Protein AF-B3VKU1-F1 (afdb_monomer_lite)

pLDDT: mean 82.91, std 19.27, range [29.39, 97.69]

Organism: Solanum lycopersicum (NCBI:txid4081)

Foldseek 3Di:
DAWDDWAQDPQDPWIKTKDADPPPPGGKIKIWDADSVDNVRIDIDIDDDGPDDDPDCPDPDDDDDDDDD

Sequence (69 aa):
WRKYGQKVVKGTQHPRSYYRCTYPGCNVRKQVERASTDPKAVITTYEGKHNHDIPTVSVRNRGTRNKYS

Secondary structure (DSSP, 8-state):
-EEEEEEPPTT-SSPEEEEE--STT---EEEEEE-SS-TT-EEEEEES--SS--------S--------

Structure (mmCIF, N/CA/C/O backbone):
data_AF-B3VKU1-F1
#
_entry.id   AF-B3VKU1-F1
#
loop_
_atom_site.group_PDB
_atom_site.id
_atom_site.type_symbol
_atom_site.label_atom_id
_atom_site.label_alt_id
_atom_site.label_comp_id
_atom_site.label_asym_id
_atom_site.label_entity_id
_atom_site.label_seq_id
_atom_site.pdbx_PDB_ins_code
_atom_site.Cartn_x
_atom_site.Cartn_y
_atom_site.Cartn_z
_atom_site.occupancy
_atom_site.B_iso_or_equiv
_atom_site.auth_seq_id
_atom_site.auth_comp_id
_atom_site.auth_asym_id
_atom_site.auth_atom_id
_atom_site.pdbx_PDB_model_num
ATOM 1 N N . TRP A 1 1 ? 7.531 -0.616 -2.139 1.00 94.19 1 TRP A N 1
ATOM 2 C CA . TRP A 1 1 ? 6.145 -0.102 -2.046 1.00 94.19 1 TRP A CA 1
ATOM 3 C C . TRP A 1 1 ? 6.180 1.396 -1.834 1.00 94.19 1 TRP A C 1
ATOM 5 O O . TRP A 1 1 ? 6.918 1.849 -0.971 1.00 94.19 1 TRP A O 1
ATOM 15 N N . ARG A 1 2 ? 5.390 2.160 -2.587 1.00 95.94 2 ARG A N 1
ATOM 16 C CA . ARG A 1 2 ? 5.227 3.609 -2.415 1.00 95.94 2 ARG A CA 1
ATOM 17 C C . ARG A 1 2 ? 3.761 3.908 -2.148 1.00 95.94 2 ARG A C 1
ATOM 19 O O . ARG A 1 2 ? 2.909 3.455 -2.910 1.00 95.94 2 ARG A O 1
ATOM 26 N N . LYS A 1 3 ? 3.475 4.644 -1.071 1.00 96.38 3 LYS A N 1
ATOM 27 C CA . LYS A 1 3 ? 2.118 5.115 -0.773 1.00 96.38 3 LYS A CA 1
ATOM 28 C C . LYS A 1 3 ? 1.719 6.143 -1.827 1.00 96.38 3 LYS A C 1
ATOM 30 O O . LYS A 1 3 ? 2.506 7.039 -2.122 1.00 96.38 3 LYS A O 1
ATOM 35 N N . TYR A 1 4 ? 0.535 5.989 -2.406 1.00 95.50 4 TYR A N 1
ATOM 36 C CA . TYR A 1 4 ? 0.003 6.935 -3.394 1.00 95.50 4 TYR A CA 1
ATOM 37 C C . TYR A 1 4 ? -1.354 7.511 -2.994 1.00 95.50 4 TYR A C 1
ATOM 39 O O . TYR A 1 4 ? -1.807 8.473 -3.599 1.00 95.50 4 TYR A O 1
ATOM 47 N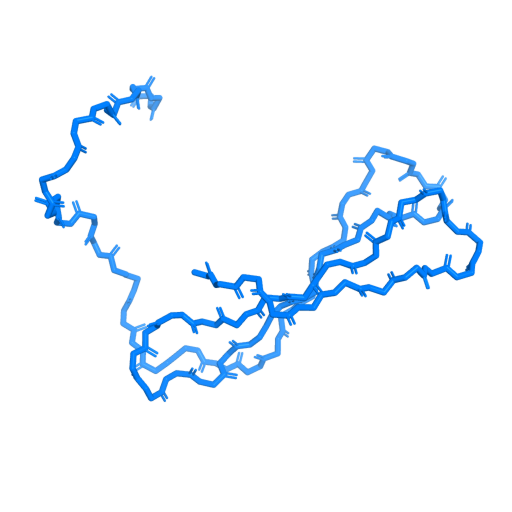 N . GLY A 1 5 ? -2.002 6.937 -1.980 1.00 96.06 5 GLY A N 1
ATOM 48 C CA . GLY A 1 5 ? -3.294 7.411 -1.521 1.00 96.06 5 GLY A CA 1
ATOM 49 C C . GLY A 1 5 ? -3.658 6.878 -0.147 1.00 96.06 5 GLY A C 1
ATOM 50 O O . GLY A 1 5 ? -3.067 5.923 0.370 1.00 96.06 5 GLY A O 1
ATOM 51 N N . GLN A 1 6 ? -4.657 7.518 0.437 1.00 96.31 6 GLN A N 1
ATOM 52 C CA . GLN A 1 6 ? -5.309 7.106 1.667 1.00 96.31 6 GLN A CA 1
ATOM 53 C C . GLN A 1 6 ? -6.787 7.477 1.563 1.00 96.31 6 GLN A C 1
ATOM 55 O O . GLN A 1 6 ? -7.113 8.553 1.069 1.00 96.31 6 GLN A O 1
ATOM 60 N N . LYS A 1 7 ? -7.675 6.594 2.022 1.00 94.06 7 LYS A N 1
ATOM 61 C CA . LYS A 1 7 ? -9.120 6.835 2.064 1.00 94.06 7 LYS A CA 1
ATOM 62 C C . LYS A 1 7 ? -9.645 6.530 3.460 1.00 94.06 7 LYS A C 1
ATOM 64 O O . LYS A 1 7 ? -9.364 5.465 4.002 1.00 94.06 7 LYS A O 1
ATOM 69 N N . VAL A 1 8 ? -10.418 7.452 4.026 1.00 91.44 8 VAL A N 1
ATOM 70 C CA . VAL A 1 8 ? -11.192 7.186 5.245 1.00 91.44 8 VAL A CA 1
ATOM 71 C C . VAL A 1 8 ? -12.310 6.208 4.890 1.00 91.44 8 VAL A C 1
ATOM 73 O O . VAL A 1 8 ? -13.036 6.421 3.916 1.00 91.44 8 VAL A O 1
ATOM 76 N N . VAL A 1 9 ? -12.418 5.115 5.639 1.00 85.94 9 VAL A N 1
ATOM 77 C CA . VAL A 1 9 ? -13.443 4.090 5.427 1.00 85.94 9 VAL A CA 1
ATOM 78 C C . VAL A 1 9 ? -14.565 4.332 6.431 1.00 85.94 9 VAL A C 1
ATOM 80 O O . VAL A 1 9 ? -14.319 4.547 7.615 1.00 85.94 9 VAL A O 1
ATOM 83 N N . LYS A 1 10 ? -15.813 4.359 5.951 1.00 82.56 10 LYS A N 1
ATOM 84 C CA . LYS A 1 10 ? -16.977 4.509 6.830 1.00 82.56 10 LYS A CA 1
ATOM 85 C C . LYS A 1 10 ? -17.067 3.279 7.736 1.00 82.56 10 LYS A C 1
ATOM 87 O O . LYS A 1 10 ? -17.033 2.160 7.237 1.00 82.56 10 LYS A O 1
ATOM 92 N N . GLY A 1 11 ? -17.190 3.498 9.043 1.00 79.31 11 GLY A N 1
ATOM 93 C CA . GLY A 1 11 ? -17.316 2.423 10.032 1.00 79.31 11 GLY A CA 1
ATOM 94 C C . GLY A 1 11 ? -15.998 1.907 10.618 1.00 79.31 11 GLY A C 1
ATOM 95 O O . GLY A 1 11 ? -16.041 1.011 11.451 1.00 79.31 11 GLY A O 1
ATOM 96 N N . THR A 1 12 ? -14.838 2.467 10.247 1.00 77.12 12 THR A N 1
ATOM 97 C CA . THR A 1 12 ? -13.553 2.138 10.887 1.00 77.12 12 THR A CA 1
ATOM 98 C C . THR A 1 12 ? -12.856 3.395 11.402 1.00 77.12 12 THR A C 1
ATOM 100 O O . THR A 1 12 ? -12.828 4.428 10.736 1.00 77.12 12 THR A O 1
ATOM 103 N N . GLN A 1 13 ? -12.235 3.311 12.584 1.00 83.25 13 GLN A N 1
ATOM 104 C CA . GLN A 1 13 ? -11.430 4.413 13.135 1.00 83.25 13 GLN A CA 1
ATOM 105 C C . GLN A 1 13 ? -10.123 4.626 12.350 1.00 83.25 13 GLN A C 1
ATOM 107 O O . GLN A 1 13 ? -9.503 5.687 12.412 1.00 83.25 13 GLN A O 1
ATOM 112 N N . HIS A 1 14 ? -9.698 3.615 11.589 1.00 86.75 14 HIS A N 1
ATOM 113 C CA . HIS A 1 14 ? -8.449 3.630 10.843 1.00 86.75 14 HIS A CA 1
ATOM 114 C C . HIS A 1 14 ? -8.696 3.794 9.339 1.00 86.75 14 HIS A C 1
ATOM 116 O O . HIS A 1 14 ? -9.549 3.099 8.780 1.00 86.75 14 HIS A O 1
ATOM 122 N N . PRO A 1 15 ? -7.941 4.672 8.658 1.00 91.69 15 PRO A N 1
ATOM 123 C CA . PRO A 1 15 ? -8.061 4.853 7.220 1.00 91.69 15 PRO A CA 1
ATOM 124 C C . PRO A 1 15 ? -7.393 3.707 6.444 1.00 91.69 15 PRO A C 1
ATOM 126 O O . PRO A 1 15 ? -6.366 3.167 6.858 1.00 91.69 15 PRO A O 1
ATOM 129 N N . ARG A 1 16 ? -7.920 3.403 5.255 1.00 95.00 16 ARG A N 1
ATOM 130 C CA . ARG A 1 16 ? -7.310 2.480 4.290 1.00 95.00 16 ARG A CA 1
ATOM 131 C C . ARG A 1 16 ? -6.184 3.181 3.538 1.00 95.00 16 ARG A C 1
ATOM 133 O O . ARG A 1 16 ? -6.389 4.236 2.934 1.00 95.00 16 ARG A O 1
ATOM 140 N N . SER A 1 17 ? -4.996 2.587 3.538 1.00 96.94 17 SER A N 1
ATOM 141 C CA . SER A 1 17 ? -3.819 3.089 2.823 1.00 96.94 17 SER A CA 1
ATOM 142 C C . SER A 1 17 ? -3.583 2.315 1.529 1.00 96.94 17 SER A C 1
ATOM 144 O O . SER A 1 17 ? -3.711 1.094 1.503 1.00 96.94 17 SER A O 1
ATOM 146 N N . TYR A 1 18 ? -3.194 3.019 0.465 1.00 97.25 18 TYR A N 1
ATOM 147 C CA . TYR A 1 18 ? -2.962 2.438 -0.855 1.00 97.25 18 TYR A CA 1
ATOM 148 C C . TYR A 1 18 ? -1.500 2.572 -1.267 1.00 97.25 18 TYR A C 1
ATOM 150 O O . TYR A 1 18 ? -0.910 3.659 -1.204 1.00 97.25 18 TYR A O 1
ATOM 158 N N . TYR A 1 19 ? -0.925 1.467 -1.731 1.00 97.69 19 TYR A N 1
ATOM 159 C CA . TYR A 1 19 ? 0.475 1.372 -2.114 1.00 97.69 19 TYR A CA 1
ATOM 160 C C . TYR A 1 19 ? 0.623 0.761 -3.504 1.00 97.69 19 TYR A C 1
ATOM 162 O O . TYR A 1 19 ? -0.108 -0.148 -3.883 1.00 97.69 19 TYR A O 1
ATOM 170 N N . ARG A 1 20 ? 1.620 1.234 -4.249 1.00 96.38 20 ARG A N 1
ATOM 171 C CA . ARG A 1 20 ? 2.046 0.667 -5.536 1.00 96.38 20 ARG A CA 1
ATOM 172 C C . ARG A 1 20 ? 3.444 0.081 -5.421 1.00 96.38 20 ARG A C 1
ATOM 174 O O . ARG A 1 20 ? 4.244 0.541 -4.591 1.00 96.38 20 ARG A O 1
ATOM 181 N N . CYS A 1 21 ? 3.758 -0.915 -6.240 1.00 95.44 21 CYS A N 1
ATOM 182 C CA . CYS A 1 21 ? 5.130 -1.366 -6.389 1.00 95.44 21 CYS A CA 1
ATOM 183 C C . CYS A 1 21 ? 6.019 -0.202 -6.862 1.00 95.44 21 CYS A C 1
ATOM 185 O O . CYS A 1 21 ? 5.577 0.726 -7.543 1.00 95.44 21 CYS A O 1
ATOM 187 N N . THR A 1 22 ? 7.271 -0.217 -6.416 1.00 95.31 22 THR A N 1
ATOM 188 C CA . THR A 1 22 ? 8.292 0.773 -6.791 1.00 95.31 22 THR A CA 1
ATOM 189 C C . THR A 1 22 ? 9.215 0.265 -7.885 1.00 95.31 22 THR A C 1
ATOM 191 O O . THR A 1 22 ? 10.010 1.045 -8.395 1.00 95.31 22 THR A O 1
ATOM 194 N N . TYR A 1 23 ? 9.126 -1.020 -8.230 1.00 94.50 23 TYR A N 1
ATOM 195 C CA . TYR A 1 23 ? 9.933 -1.596 -9.291 1.00 94.50 23 TYR A CA 1
ATOM 196 C C . TYR A 1 23 ? 9.463 -1.052 -10.654 1.00 94.50 23 TYR A C 1
ATOM 198 O O . TYR A 1 23 ? 8.249 -1.020 -10.893 1.00 94.50 23 TYR A O 1
ATOM 206 N N . PRO A 1 24 ? 10.375 -0.587 -11.528 1.00 93.06 24 PRO A N 1
ATOM 207 C CA . PRO A 1 24 ? 10.015 -0.074 -12.848 1.00 93.06 24 PRO A CA 1
ATOM 208 C C . PRO A 1 24 ? 9.197 -1.088 -13.653 1.00 93.06 24 P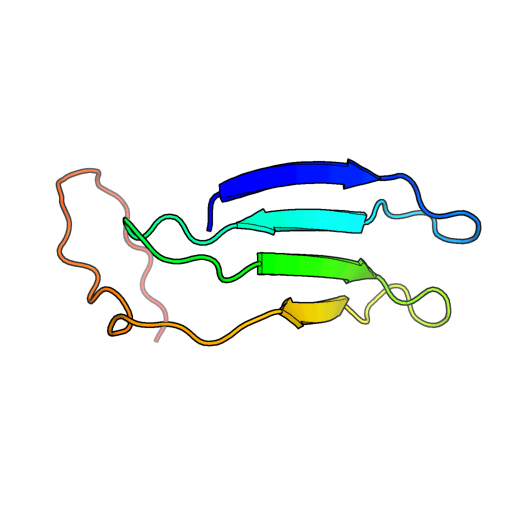RO A C 1
ATOM 210 O O . PRO A 1 24 ? 9.519 -2.270 -13.679 1.00 93.06 24 PRO A O 1
ATOM 213 N N . GLY A 1 25 ? 8.108 -0.640 -14.280 1.00 93.12 25 GLY A N 1
ATOM 214 C CA . GLY A 1 25 ? 7.230 -1.518 -15.064 1.00 93.12 25 GLY A CA 1
ATOM 215 C C . GLY A 1 25 ? 6.382 -2.502 -14.246 1.00 93.12 25 GLY A C 1
ATOM 216 O O . GLY A 1 25 ? 5.678 -3.321 -14.833 1.00 93.12 25 GLY A O 1
ATOM 217 N N . CYS A 1 26 ? 6.408 -2.443 -12.909 1.00 95.62 26 CYS A N 1
ATOM 218 C CA . CYS A 1 26 ? 5.569 -3.288 -12.065 1.00 9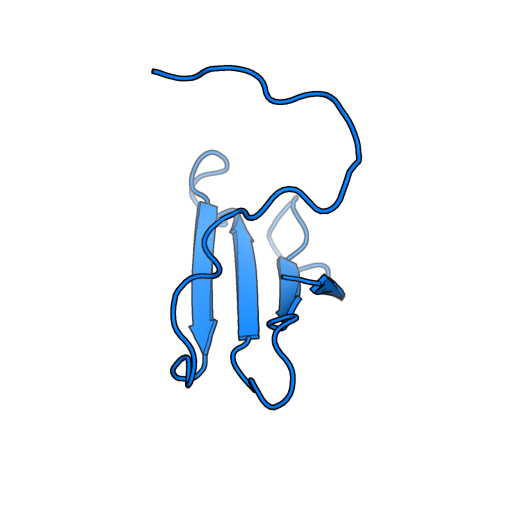5.62 26 CYS A CA 1
ATOM 219 C C . CYS A 1 26 ? 4.259 -2.586 -11.695 1.00 95.62 26 CYS A C 1
ATOM 221 O O . CYS A 1 26 ? 4.251 -1.544 -11.035 1.00 95.62 26 CYS A O 1
ATOM 223 N N . ASN A 1 27 ? 3.141 -3.207 -12.072 1.00 94.69 27 ASN A N 1
ATOM 224 C CA . ASN A 1 27 ? 1.798 -2.657 -11.873 1.00 94.69 27 ASN A CA 1
ATOM 225 C C . ASN A 1 27 ? 1.107 -3.149 -10.595 1.00 94.69 27 ASN A C 1
ATOM 227 O O . ASN A 1 27 ? -0.048 -2.797 -10.362 1.00 94.69 27 ASN A O 1
ATOM 231 N N . VAL A 1 28 ? 1.800 -3.930 -9.757 1.00 97.50 28 VAL A N 1
ATOM 232 C CA . VAL A 1 28 ? 1.216 -4.491 -8.533 1.00 97.50 28 VAL A CA 1
ATOM 233 C C . VAL A 1 28 ? 0.843 -3.385 -7.551 1.00 97.50 28 VAL A C 1
ATOM 235 O O . VAL A 1 28 ? 1.618 -2.453 -7.290 1.00 97.50 28 VAL A O 1
ATOM 238 N N . ARG A 1 29 ? -0.344 -3.516 -6.964 1.00 97.31 29 ARG A N 1
ATOM 239 C CA . ARG A 1 29 ? -0.881 -2.613 -5.945 1.00 97.31 29 ARG A CA 1
ATOM 240 C C . ARG A 1 29 ? -1.240 -3.402 -4.699 1.00 97.31 29 ARG A C 1
ATOM 242 O O . ARG A 1 29 ? -1.453 -4.609 -4.755 1.00 97.31 29 ARG A O 1
ATOM 249 N N . LYS A 1 30 ? -1.289 -2.713 -3.565 1.00 96.50 30 LYS A N 1
ATOM 250 C CA . LYS A 1 30 ? -1.883 -3.267 -2.355 1.00 96.50 30 LYS A CA 1
ATOM 251 C C . LYS A 1 30 ? -2.640 -2.222 -1.562 1.00 96.50 30 LYS A C 1
ATOM 253 O O . LYS A 1 30 ? -2.241 -1.052 -1.521 1.00 96.50 30 LYS A O 1
ATOM 258 N N . GLN A 1 31 ? -3.693 -2.666 -0.899 1.00 96.12 31 GLN A N 1
ATOM 259 C CA . GLN A 1 31 ? -4.436 -1.895 0.084 1.00 96.12 31 GLN A CA 1
ATOM 260 C C . GLN A 1 31 ? -4.149 -2.464 1.472 1.00 96.12 31 GLN A C 1
ATOM 262 O O . GLN A 1 31 ? -4.054 -3.676 1.639 1.00 96.12 31 GLN A O 1
ATOM 267 N N . VAL A 1 32 ? -3.980 -1.587 2.457 1.00 95.75 32 VAL A N 1
ATOM 268 C CA . VAL A 1 32 ? -3.787 -1.964 3.861 1.00 95.75 32 VAL A CA 1
ATOM 269 C C . VAL A 1 32 ? -4.847 -1.260 4.685 1.00 95.75 32 VAL A C 1
ATOM 271 O O . VAL A 1 32 ? -4.969 -0.033 4.616 1.00 95.75 32 VAL A O 1
ATOM 274 N N . GLU A 1 33 ? -5.592 -2.020 5.472 1.00 93.81 33 GLU A N 1
ATOM 275 C CA . GLU A 1 33 ? -6.584 -1.498 6.405 1.00 93.81 33 GLU A CA 1
ATOM 276 C C . GLU A 1 33 ? -6.651 -2.330 7.681 1.00 93.81 33 GLU A C 1
ATOM 278 O O . GLU A 1 33 ? -6.091 -3.422 7.756 1.00 93.81 33 GLU A O 1
ATOM 283 N N . ARG A 1 34 ? -7.325 -1.800 8.702 1.00 91.56 34 ARG A N 1
ATOM 284 C CA . ARG A 1 34 ? -7.679 -2.583 9.886 1.00 91.56 34 ARG A CA 1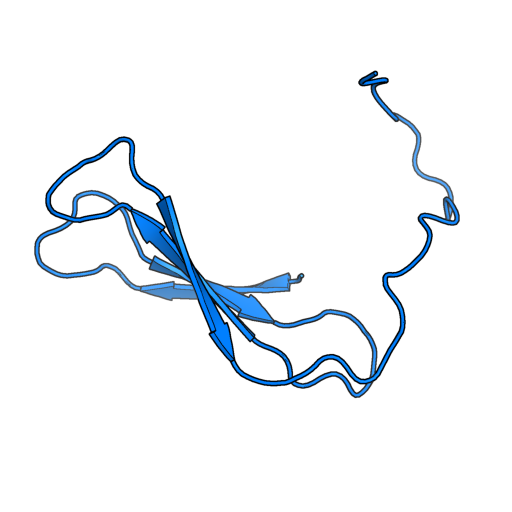
ATOM 285 C C . ARG A 1 34 ? -9.070 -3.169 9.703 1.00 91.56 34 ARG A C 1
ATOM 287 O O . ARG A 1 34 ? -9.922 -2.508 9.108 1.00 91.56 34 ARG A O 1
ATOM 294 N N . ALA A 1 35 ? -9.291 -4.375 10.215 1.00 87.62 35 ALA A N 1
ATOM 295 C CA . ALA A 1 35 ? -10.625 -4.955 10.212 1.00 87.62 35 ALA A CA 1
ATOM 296 C C . ALA A 1 35 ? -11.581 -4.074 11.031 1.00 87.62 35 ALA A C 1
ATOM 298 O O . ALA A 1 35 ? -11.202 -3.499 12.052 1.00 87.62 35 ALA A O 1
ATOM 299 N N . SER A 1 36 ? -12.829 -3.966 10.581 1.00 83.88 36 SER A N 1
ATOM 300 C CA . SER A 1 36 ? -13.871 -3.242 11.316 1.00 83.88 36 SER A CA 1
ATOM 301 C C . SER A 1 36 ? -14.283 -3.961 12.600 1.00 83.88 36 SER A C 1
ATOM 303 O O . SER A 1 36 ? -14.671 -3.312 13.565 1.00 83.88 36 SER A O 1
ATOM 305 N N . THR A 1 37 ? -14.187 -5.291 12.613 1.00 86.69 37 THR A N 1
ATOM 306 C CA . THR A 1 37 ? -14.604 -6.157 13.723 1.00 86.69 37 THR A CA 1
ATOM 307 C C . THR A 1 37 ? -13.510 -6.382 14.763 1.00 86.69 37 THR A C 1
ATOM 309 O O . THR A 1 37 ? -13.821 -6.602 15.928 1.00 86.69 37 THR A O 1
ATOM 312 N N . ASP A 1 38 ? -12.239 -6.324 14.358 1.00 86.25 38 ASP A N 1
ATOM 313 C CA . ASP A 1 38 ? -11.088 -6.495 15.245 1.00 86.25 38 ASP A CA 1
ATOM 314 C C . ASP A 1 38 ? -10.017 -5.429 14.948 1.00 86.25 38 ASP A C 1
ATOM 316 O O . ASP A 1 38 ? -9.295 -5.531 13.951 1.00 86.25 38 ASP A O 1
ATOM 320 N N . PRO A 1 39 ? -9.851 -4.426 15.831 1.00 80.56 39 PRO A N 1
ATOM 321 C CA . PRO A 1 39 ? -8.841 -3.386 15.676 1.00 80.56 39 PRO A CA 1
ATOM 322 C C . PRO A 1 39 ? -7.398 -3.898 15.650 1.00 80.56 39 PRO A C 1
ATOM 324 O O . PRO A 1 39 ? -6.512 -3.142 15.246 1.00 80.56 39 PRO A O 1
ATOM 327 N N . LYS A 1 40 ? -7.116 -5.126 16.101 1.00 87.19 40 LYS A N 1
ATOM 328 C CA . LYS A 1 40 ? -5.774 -5.727 16.037 1.00 87.19 40 LYS A CA 1
ATOM 329 C C . LYS A 1 40 ? -5.513 -6.418 14.700 1.00 87.19 40 LYS A C 1
ATOM 331 O O . LYS A 1 40 ? -4.351 -6.547 14.312 1.00 87.19 40 LYS A O 1
ATOM 336 N N . ALA A 1 41 ? -6.558 -6.807 13.975 1.00 91.00 41 ALA A N 1
ATOM 337 C CA . ALA A 1 41 ? -6.428 -7.463 12.686 1.00 91.00 41 ALA A CA 1
ATOM 338 C C . ALA A 1 41 ? -6.104 -6.452 11.573 1.00 91.00 41 ALA A C 1
ATOM 340 O O . ALA A 1 41 ? -6.783 -5.437 11.393 1.00 91.00 41 ALA A O 1
ATOM 341 N N . VAL A 1 42 ? -5.061 -6.752 10.796 1.00 92.56 42 VAL A N 1
ATOM 342 C CA . VAL A 1 42 ? -4.659 -5.979 9.614 1.00 92.56 42 VAL A CA 1
ATOM 343 C C . VAL A 1 42 ? -4.987 -6.783 8.367 1.00 92.56 42 VAL A C 1
ATOM 345 O O . VAL A 1 42 ? -4.470 -7.879 8.166 1.00 92.56 42 VAL A O 1
ATOM 348 N N . ILE A 1 43 ? -5.819 -6.209 7.508 1.00 92.88 43 ILE A N 1
ATOM 349 C CA . ILE A 1 43 ? -6.188 -6.781 6.220 1.00 92.88 43 ILE A CA 1
ATOM 350 C C . ILE A 1 43 ? -5.272 -6.164 5.164 1.00 92.88 43 ILE A C 1
ATOM 352 O O . ILE A 1 43 ? -5.176 -4.939 5.040 1.00 92.88 43 ILE A O 1
ATOM 356 N N . THR A 1 44 ? -4.580 -7.019 4.410 1.00 95.62 44 THR A N 1
ATOM 357 C CA . THR A 1 44 ? -3.774 -6.601 3.260 1.00 95.62 44 THR A CA 1
ATOM 358 C C . THR A 1 44 ? -4.263 -7.307 2.009 1.00 95.62 44 THR A C 1
ATOM 360 O O . THR A 1 44 ? -4.178 -8.528 1.911 1.00 95.62 44 THR A O 1
ATOM 363 N N . THR A 1 45 ? -4.715 -6.526 1.037 1.00 95.69 45 THR A N 1
ATOM 364 C CA . THR A 1 45 ? -5.189 -7.030 -0.254 1.00 95.69 45 THR A CA 1
ATOM 365 C C . THR A 1 45 ? -4.177 -6.663 -1.327 1.00 95.69 45 THR A C 1
ATOM 367 O O . THR A 1 45 ? -3.706 -5.527 -1.364 1.00 95.69 45 THR A O 1
ATOM 370 N N . TYR A 1 46 ? -3.814 -7.623 -2.175 1.00 95.88 46 TYR A N 1
ATOM 371 C CA . TYR A 1 46 ? -2.862 -7.445 -3.271 1.00 95.88 46 TYR A CA 1
ATOM 372 C C . TYR A 1 46 ? -3.584 -7.572 -4.613 1.00 95.88 46 TYR A C 1
ATOM 374 O O . TYR A 1 46 ? -4.378 -8.487 -4.805 1.00 95.88 46 TYR A O 1
ATOM 382 N N . GLU A 1 47 ? -3.273 -6.680 -5.549 1.00 96.94 47 GLU A N 1
ATOM 383 C CA . GLU A 1 47 ? -3.765 -6.723 -6.927 1.00 96.94 47 GLU A CA 1
ATOM 384 C C . GLU A 1 47 ? -2.598 -6.843 -7.907 1.00 96.94 47 GLU A C 1
ATOM 386 O O . GLU A 1 47 ? -1.679 -6.016 -7.905 1.00 96.94 47 GLU A O 1
ATOM 391 N N . GLY A 1 48 ? -2.684 -7.840 -8.788 1.00 94.25 48 GLY A N 1
ATOM 392 C CA . GLY A 1 48 ? -1.696 -8.121 -9.827 1.00 94.25 48 GLY A CA 1
ATOM 393 C C . GLY A 1 48 ? -0.598 -9.094 -9.393 1.00 94.25 48 GLY A C 1
ATOM 394 O O . GLY A 1 48 ? -0.537 -9.545 -8.251 1.00 94.25 48 GLY A O 1
ATOM 395 N N . LYS A 1 49 ? 0.292 -9.414 -10.337 1.00 94.88 49 LYS A N 1
ATOM 396 C CA . LYS A 1 49 ? 1.442 -10.303 -10.137 1.00 94.88 49 LYS A CA 1
ATOM 397 C C . LYS A 1 49 ? 2.740 -9.533 -10.363 1.00 94.88 49 LYS A C 1
ATOM 399 O O . LYS A 1 49 ? 2.841 -8.752 -11.309 1.00 94.88 49 LYS A O 1
ATOM 404 N N . HIS A 1 50 ? 3.726 -9.745 -9.495 1.00 94.44 50 HIS A N 1
ATOM 405 C CA . HIS A 1 50 ? 5.054 -9.169 -9.682 1.00 94.44 50 HIS A CA 1
ATOM 406 C C . HIS A 1 50 ? 5.724 -9.792 -10.914 1.00 94.44 50 HIS A C 1
ATOM 408 O O . HIS A 1 50 ? 5.679 -11.004 -11.106 1.00 94.44 50 HIS A O 1
ATOM 414 N N . ASN A 1 51 ? 6.339 -8.948 -11.737 1.00 92.19 51 ASN A N 1
ATOM 415 C CA . ASN A 1 51 ? 7.117 -9.317 -12.924 1.00 92.19 51 ASN 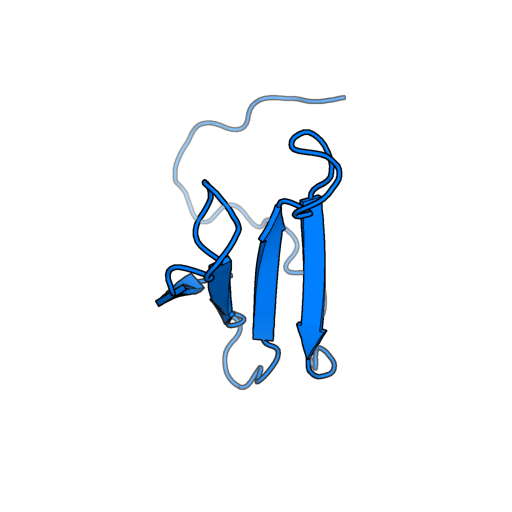A CA 1
ATOM 416 C C . ASN A 1 51 ? 8.630 -9.174 -12.690 1.00 92.19 51 ASN A C 1
ATOM 418 O O . ASN A 1 51 ? 9.396 -8.986 -13.628 1.00 92.19 51 ASN A O 1
ATOM 422 N N . HIS A 1 52 ? 9.040 -9.189 -11.429 1.00 91.62 52 HIS A N 1
ATOM 423 C CA . HIS A 1 52 ? 10.416 -9.033 -10.999 1.00 91.62 52 HIS A CA 1
ATOM 424 C C . HIS A 1 52 ? 10.624 -9.861 -9.740 1.00 91.62 52 HIS A C 1
ATOM 426 O O . HIS A 1 52 ? 9.681 -10.082 -8.969 1.00 91.62 52 HIS A O 1
ATOM 432 N N . ASP A 1 53 ? 11.869 -10.245 -9.498 1.00 90.25 53 ASP A N 1
ATOM 433 C CA . ASP A 1 53 ? 12.238 -10.887 -8.250 1.00 90.25 53 ASP A CA 1
ATOM 434 C C . ASP A 1 53 ? 12.097 -9.924 -7.077 1.00 90.25 53 ASP A C 1
ATOM 436 O O . ASP A 1 53 ? 12.074 -8.692 -7.216 1.00 90.25 53 ASP A O 1
ATOM 440 N N . ILE A 1 54 ? 12.000 -10.497 -5.883 1.00 86.31 54 ILE A N 1
ATOM 441 C CA . ILE A 1 54 ? 12.075 -9.715 -4.658 1.00 86.31 54 ILE A CA 1
ATOM 442 C C . ILE A 1 54 ? 13.425 -8.992 -4.694 1.00 86.31 54 ILE A C 1
ATOM 444 O O . ILE A 1 54 ? 14.451 -9.665 -4.796 1.00 86.31 54 ILE A O 1
ATOM 448 N N . PRO A 1 55 ? 13.455 -7.646 -4.635 1.00 82.12 55 PRO A N 1
ATOM 449 C CA . PRO A 1 55 ? 14.716 -6.930 -4.644 1.00 82.12 55 PRO A CA 1
ATOM 450 C C . PRO A 1 55 ? 15.523 -7.402 -3.438 1.00 82.12 55 PRO A C 1
ATOM 452 O O . PRO A 1 55 ? 15.169 -7.116 -2.290 1.00 82.12 55 PRO A O 1
ATOM 455 N N . THR A 1 56 ? 16.595 -8.154 -3.698 1.00 76.44 56 THR A N 1
ATOM 456 C CA . THR A 1 56 ? 17.602 -8.433 -2.685 1.00 76.44 56 THR A CA 1
ATOM 457 C C . THR A 1 56 ? 18.104 -7.074 -2.239 1.00 76.44 56 THR A C 1
ATOM 459 O O . THR A 1 56 ? 18.331 -6.174 -3.050 1.00 76.44 56 THR A O 1
ATOM 462 N N . VAL A 1 57 ? 18.142 -6.856 -0.932 1.00 59.94 57 VAL A N 1
ATOM 463 C CA . VAL A 1 57 ? 18.451 -5.552 -0.350 1.00 59.94 57 VAL A CA 1
ATOM 464 C C . VAL A 1 57 ? 19.948 -5.275 -0.552 1.00 59.94 57 VAL A C 1
ATOM 466 O O . VAL A 1 57 ? 20.728 -5.348 0.391 1.00 59.94 57 VAL A O 1
ATOM 469 N N . SER A 1 58 ? 20.368 -5.021 -1.794 1.00 50.81 58 SER A N 1
ATOM 470 C CA . SER A 1 58 ? 21.660 -4.449 -2.138 1.00 50.81 58 SER A CA 1
ATOM 471 C C . SER A 1 58 ? 21.607 -3.005 -1.673 1.00 50.81 58 SER A C 1
ATOM 473 O O . SER A 1 58 ? 20.916 -2.149 -2.231 1.00 50.81 58 SER A O 1
ATOM 475 N N . VAL A 1 59 ? 22.247 -2.794 -0.531 1.00 48.59 59 VAL A N 1
ATOM 476 C CA . VAL A 1 59 ? 22.356 -1.535 0.188 1.00 48.59 59 VAL A CA 1
ATOM 477 C C . VAL A 1 59 ? 22.981 -0.495 -0.742 1.00 48.59 59 VAL A C 1
ATOM 479 O O . VAL A 1 59 ? 24.195 -0.331 -0.788 1.00 48.59 59 VAL A O 1
ATOM 482 N N . ARG A 1 60 ? 22.159 0.281 -1.454 1.00 49.34 60 ARG A N 1
ATOM 483 C CA . ARG A 1 60 ? 22.568 1.622 -1.886 1.00 49.34 60 ARG A CA 1
ATOM 484 C C . ARG A 1 60 ? 22.500 2.543 -0.667 1.00 49.34 60 ARG A C 1
ATOM 486 O O . ARG A 1 60 ? 21.522 3.241 -0.441 1.00 49.34 60 ARG A O 1
ATOM 493 N N . ASN A 1 61 ? 23.544 2.423 0.148 1.00 52.50 61 ASN A N 1
ATOM 494 C CA . ASN A 1 61 ? 24.129 3.417 1.041 1.00 52.50 61 ASN A CA 1
ATOM 495 C C . ASN A 1 61 ? 23.170 4.428 1.713 1.00 52.50 61 ASN A C 1
ATOM 497 O O . ASN A 1 61 ? 23.196 5.618 1.409 1.00 52.50 61 ASN A O 1
ATOM 501 N N . ARG A 1 62 ? 22.362 3.968 2.677 1.00 49.28 62 ARG A N 1
ATOM 502 C CA . ARG A 1 62 ? 22.020 4.753 3.877 1.00 49.28 62 ARG A CA 1
ATOM 503 C C . ARG A 1 62 ? 22.018 3.808 5.068 1.00 49.28 62 ARG A C 1
ATOM 505 O O . ARG A 1 62 ? 21.334 2.788 5.045 1.00 49.28 62 ARG A O 1
ATOM 512 N N . GLY A 1 63 ? 22.861 4.130 6.045 1.00 45.16 63 GLY A N 1
ATOM 513 C CA . GL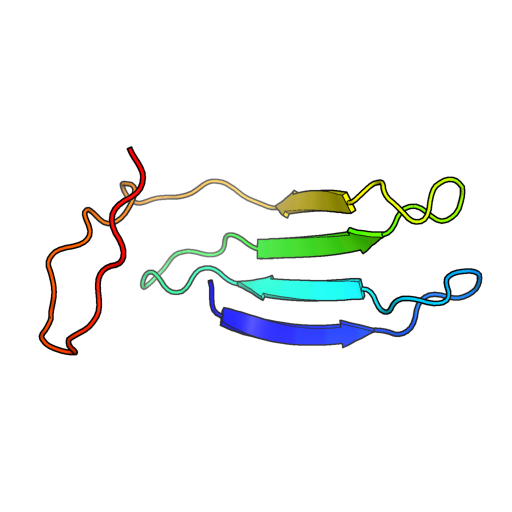Y A 1 63 ? 23.078 3.343 7.248 1.00 45.16 63 GLY A CA 1
ATOM 514 C C . GLY A 1 63 ? 21.808 3.091 8.058 1.00 45.16 63 GLY A C 1
ATOM 515 O O . GLY A 1 63 ? 20.774 3.728 7.867 1.00 45.16 63 GLY A O 1
ATOM 516 N N . THR A 1 64 ? 21.968 2.171 9.007 1.00 49.94 64 THR A N 1
ATOM 517 C CA . THR A 1 64 ? 20.978 1.581 9.922 1.00 49.94 64 THR A CA 1
ATOM 518 C C . THR A 1 64 ? 20.246 0.355 9.361 1.00 49.94 64 THR A C 1
ATOM 520 O O . THR A 1 64 ? 19.195 0.429 8.732 1.00 49.94 64 THR A O 1
ATOM 523 N N . ARG A 1 65 ? 20.810 -0.832 9.624 1.00 40.59 65 ARG A N 1
ATOM 524 C CA . ARG A 1 65 ? 20.082 -2.102 9.535 1.00 40.59 65 ARG A CA 1
ATOM 525 C C . ARG A 1 65 ? 20.086 -2.748 10.914 1.00 40.59 65 ARG A C 1
ATOM 527 O O . ARG A 1 65 ? 21.074 -3.361 11.312 1.00 40.59 65 ARG A O 1
ATOM 534 N N . ASN A 1 66 ? 18.976 -2.574 11.631 1.00 36.81 66 ASN A N 1
ATOM 535 C CA . ASN A 1 66 ? 18.645 -3.399 12.785 1.00 36.81 66 ASN A CA 1
ATOM 536 C C . ASN A 1 66 ? 18.623 -4.870 12.360 1.00 36.81 66 ASN A C 1
ATOM 538 O O . ASN A 1 66 ? 18.028 -5.227 11.339 1.00 36.81 66 ASN A O 1
ATOM 542 N N . LYS A 1 67 ? 19.290 -5.694 13.169 1.00 40.34 67 LYS A N 1
ATOM 543 C CA . LYS A 1 67 ? 19.247 -7.151 13.124 1.00 40.34 67 LYS A CA 1
ATOM 544 C C . LYS A 1 67 ? 17.971 -7.652 13.808 1.00 40.34 67 LYS A C 1
ATOM 546 O O . LYS A 1 67 ? 17.749 -7.360 14.975 1.00 40.34 67 LYS A O 1
ATOM 551 N N . TYR A 1 68 ? 17.201 -8.439 13.073 1.00 29.39 68 TYR A N 1
ATOM 552 C CA . TYR A 1 68 ? 16.368 -9.550 13.542 1.00 29.39 68 TYR A CA 1
ATOM 553 C C . TYR A 1 68 ? 16.536 -10.597 12.427 1.00 29.39 68 TYR A C 1
ATOM 555 O O . TYR A 1 68 ? 16.398 -10.226 11.262 1.00 29.39 68 TYR A O 1
ATOM 563 N N . SER A 1 69 ? 16.913 -11.854 12.623 1.00 32.56 69 SER A N 1
ATOM 564 C CA . SER A 1 69 ? 17.203 -12.699 13.780 1.00 32.56 69 SER A CA 1
ATOM 565 C C . SER A 1 69 ? 18.377 -13.608 13.405 1.00 32.56 69 SER A C 1
ATOM 567 O O . SER A 1 69 ? 18.695 -13.673 12.195 1.00 32.56 69 SER A O 1
#

Radius of gyration: 15.26 Å; chains: 1; bounding box: 41×20×31 Å

InterPro domains:
  IPR003657 WRKY domain [PF03106] (1-53)
  IPR003657 WRKY domain [PS50811] (1-55)
  IPR003657 WRKY domain [SM00774] (1-54)
  IPR036576 WRKY domain superfamily [G3DSA:2.20.25.80] (1-56)
  IPR036576 WRKY domain superfamily [SSF118290] (1-55)
  IPR044810 WRKY transcription factor, plant [PTHR31221] (1-57)